Protein AF-A0A8H7KUT9-F1 (afdb_monomer_lite)

pLDDT: mean 73.86, std 21.87, range [35.47, 98.12]

Radius of gyration: 45.17 Å; chains: 1; bounding box: 79×44×131 Å

Secondary structure (DSSP, 8-state):
----------------------------------SS-TT---TTS-TTPPPP-SHHHHHHHHHHHHHHHHHHHHHHHHHHHHHHHHHHHHHHHHHHHHHHHHHHHHHHHHHHHHHHHHHHTTTT----HHHHHHHHHHT-------S---

Sequence (150 aa):
MASLFPAEWTATNDSNIVNTTSSAEGHRNLASVPKEWPGGRPRFLPSDIPAPRTIEEATCLLNLAQTSRSIKETQKKLARQRAKECKYLAQLYELQAGNADVWISQADLDIGRVTSAVRRGGVFALPSTAMALRRHRSHGTHILLPSKYR

Structure (mmCIF, N/CA/C/O backbone):
data_AF-A0A8H7KUT9-F1
#
_entry.id   AF-A0A8H7KUT9-F1
#
loop_
_atom_site.group_PDB
_atom_site.id
_atom_site.type_symbol
_atom_site.label_atom_id
_atom_site.label_alt_id
_atom_site.label_comp_id
_atom_site.label_asym_id
_atom_site.label_entity_id
_atom_site.label_seq_id
_atom_site.pdbx_PDB_ins_code
_atom_site.Cartn_x
_atom_site.Cartn_y
_atom_site.Cartn_z
_atom_site.occupancy
_atom_site.B_iso_or_equiv
_atom_site.auth_seq_id
_atom_site.auth_comp_id
_atom_site.auth_asym_id
_atom_site.auth_atom_id
_atom_site.pdbx_PDB_model_num
ATOM 1 N N . MET A 1 1 ? 14.454 -11.812 -3.791 1.00 40.00 1 MET A N 1
ATOM 2 C CA . MET A 1 1 ? 13.123 -11.327 -3.365 1.00 40.00 1 MET A CA 1
ATOM 3 C C . MET A 1 1 ? 12.687 -12.165 -2.174 1.00 40.00 1 MET A C 1
ATOM 5 O O . MET A 1 1 ? 12.231 -13.280 -2.372 1.00 40.00 1 MET A O 1
ATOM 9 N N . ALA A 1 2 ? 12.948 -11.695 -0.954 1.00 39.09 2 ALA A N 1
ATOM 10 C CA . ALA A 1 2 ? 12.613 -12.421 0.270 1.00 39.09 2 ALA A CA 1
ATOM 11 C C . ALA A 1 2 ? 11.276 -11.903 0.816 1.00 39.09 2 ALA A C 1
ATOM 13 O O . ALA A 1 2 ? 11.123 -10.700 1.027 1.00 39.09 2 ALA A O 1
ATOM 14 N N . SER A 1 3 ? 10.306 -12.800 0.998 1.00 41.59 3 SER A N 1
ATOM 15 C CA . SER A 1 3 ? 9.019 -12.501 1.622 1.00 41.59 3 SER A CA 1
ATOM 16 C C . SER A 1 3 ? 9.211 -12.266 3.121 1.00 41.59 3 SER A C 1
ATOM 18 O O . SER A 1 3 ? 9.591 -13.178 3.850 1.00 41.59 3 SER A O 1
ATOM 20 N N . LEU A 1 4 ? 8.921 -11.053 3.582 1.00 45.75 4 LEU A N 1
ATOM 21 C CA . LEU A 1 4 ? 8.839 -10.699 4.998 1.00 45.75 4 LEU A CA 1
ATOM 22 C C . LEU A 1 4 ? 7.361 -10.586 5.388 1.00 45.75 4 LEU A C 1
ATOM 24 O O . LEU A 1 4 ? 6.799 -9.499 5.456 1.00 45.75 4 LEU A O 1
ATOM 28 N N . PHE A 1 5 ? 6.732 -11.732 5.631 1.00 50.06 5 PHE A N 1
ATOM 29 C CA . PHE A 1 5 ? 5.514 -11.823 6.431 1.00 50.06 5 PHE A CA 1
ATOM 30 C C . PHE A 1 5 ? 5.773 -12.851 7.533 1.00 50.06 5 PHE A C 1
ATOM 32 O O . PHE A 1 5 ? 6.100 -13.989 7.202 1.00 50.06 5 PHE A O 1
ATOM 39 N N . PRO A 1 6 ? 5.622 -12.510 8.821 1.00 49.00 6 PRO A N 1
ATOM 40 C CA . PRO A 1 6 ? 5.469 -13.527 9.840 1.00 49.00 6 PRO A CA 1
ATOM 41 C C . PRO A 1 6 ? 4.019 -14.015 9.817 1.00 49.00 6 PRO A C 1
ATOM 43 O O . PRO A 1 6 ? 3.083 -13.265 10.110 1.00 49.00 6 PRO A O 1
ATOM 46 N N . ALA A 1 7 ? 3.859 -15.272 9.415 1.00 49.53 7 ALA A N 1
ATOM 47 C CA . ALA A 1 7 ? 2.689 -16.074 9.715 1.00 49.53 7 ALA A CA 1
ATOM 48 C C . ALA A 1 7 ? 2.710 -16.490 11.199 1.00 49.53 7 ALA A C 1
ATOM 50 O O . ALA A 1 7 ? 3.758 -16.476 11.839 1.00 49.53 7 ALA A O 1
ATOM 51 N N . GLU A 1 8 ? 1.536 -16.904 11.676 1.00 42.88 8 GLU A N 1
ATOM 52 C CA . GLU A 1 8 ? 1.308 -17.693 12.895 1.00 42.88 8 GLU A CA 1
ATOM 53 C C . GLU A 1 8 ? 1.183 -16.916 14.214 1.00 42.88 8 GLU A C 1
ATOM 55 O O . GLU A 1 8 ? 2.123 -16.700 14.969 1.00 42.88 8 GLU A O 1
ATOM 60 N N . TRP A 1 9 ? -0.069 -16.581 14.535 1.00 41.44 9 TRP A N 1
ATOM 61 C CA . TRP A 1 9 ? -0.558 -16.611 15.911 1.00 41.44 9 TRP A CA 1
ATOM 62 C C . TRP A 1 9 ? -1.628 -17.700 15.989 1.00 41.44 9 TRP A C 1
ATOM 64 O O . TRP A 1 9 ? -2.811 -17.454 15.758 1.00 41.44 9 TRP A O 1
ATOM 74 N N . THR A 1 10 ? -1.206 -18.931 16.265 1.00 40.09 10 THR A N 1
ATOM 75 C CA . THR A 1 10 ? -2.095 -19.984 16.758 1.00 40.09 10 THR A CA 1
ATOM 76 C C . THR A 1 10 ? -2.406 -19.683 18.219 1.00 40.09 10 THR A C 1
ATOM 78 O O . THR A 1 10 ? -1.546 -19.831 19.084 1.00 40.09 10 THR A O 1
ATOM 81 N N . ALA A 1 11 ? -3.627 -19.231 18.499 1.00 41.41 11 ALA A N 1
ATOM 82 C CA . ALA A 1 11 ? -4.139 -19.167 19.861 1.00 41.41 11 ALA A CA 1
ATOM 83 C C . ALA A 1 11 ? -4.387 -20.602 20.351 1.00 41.41 11 ALA A C 1
ATOM 85 O O . ALA A 1 11 ? -5.381 -21.228 19.981 1.00 41.41 11 ALA A O 1
ATOM 86 N N . THR A 1 12 ? -3.463 -21.144 21.143 1.00 40.25 12 THR A N 1
ATOM 87 C CA . THR A 1 12 ? -3.685 -22.366 2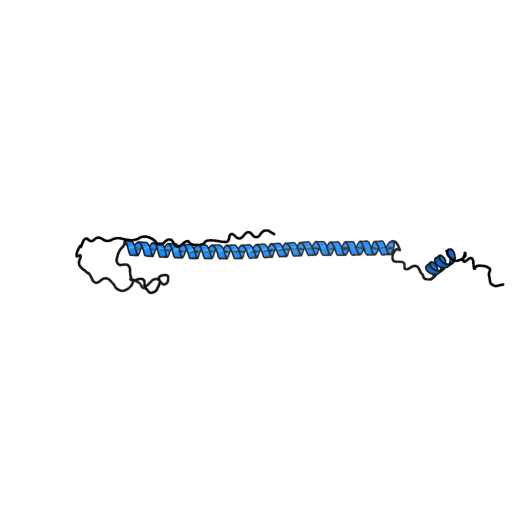1.915 1.00 40.25 12 THR A CA 1
ATOM 88 C C . THR A 1 12 ? -4.706 -22.071 23.008 1.00 40.25 12 THR A C 1
ATOM 90 O O . THR A 1 12 ? -4.522 -21.218 23.875 1.00 40.25 12 THR A O 1
ATOM 93 N N . ASN A 1 13 ? -5.842 -22.746 22.886 1.00 46.19 13 ASN A N 1
ATOM 94 C CA . ASN A 1 13 ? -6.981 -22.675 23.779 1.00 46.19 13 ASN A CA 1
ATOM 95 C C . ASN A 1 13 ? -6.765 -23.665 24.932 1.00 46.19 13 ASN A C 1
ATOM 97 O O . ASN A 1 13 ? -7.228 -24.797 24.850 1.00 46.19 13 ASN A O 1
ATOM 101 N N . ASP A 1 14 ? -6.069 -23.245 25.989 1.00 35.47 14 ASP A N 1
ATOM 102 C CA . ASP A 1 14 ? -5.973 -24.016 27.233 1.00 35.47 14 ASP A CA 1
ATOM 103 C C . ASP A 1 14 ? -6.986 -23.477 28.247 1.00 35.47 14 ASP A C 1
ATOM 105 O O . ASP A 1 14 ? -6.708 -22.607 29.071 1.00 35.47 14 ASP A O 1
ATOM 109 N N . SER A 1 15 ? -8.209 -23.998 28.160 1.00 43.31 15 SER A N 1
ATOM 110 C CA . SER A 1 15 ? -9.243 -23.841 29.180 1.00 43.31 15 SER A CA 1
ATOM 111 C C . SER A 1 15 ? -9.293 -25.104 30.037 1.00 43.31 15 SER A C 1
ATOM 113 O O . SER A 1 15 ? -10.012 -26.049 29.738 1.00 43.31 15 SER A O 1
ATOM 115 N N . ASN A 1 16 ? -8.527 -25.111 31.128 1.00 47.78 16 ASN A N 1
ATOM 116 C CA . ASN A 1 16 ? -8.704 -26.057 32.228 1.00 47.78 16 ASN A CA 1
ATOM 117 C C . ASN A 1 16 ? -8.547 -25.315 33.559 1.00 47.78 16 ASN A C 1
ATOM 119 O O . ASN A 1 16 ? -7.471 -25.271 34.148 1.00 47.78 16 ASN A O 1
ATOM 123 N N . ILE A 1 17 ? -9.644 -24.725 34.038 1.00 43.44 17 ILE A N 1
ATOM 124 C CA . ILE A 1 17 ? -9.798 -24.371 35.451 1.00 43.44 17 ILE A CA 1
ATOM 125 C C . ILE A 1 17 ? -11.082 -25.041 35.932 1.00 43.44 17 ILE A C 1
ATOM 127 O O . ILE A 1 17 ? -12.194 -24.575 35.693 1.00 43.44 17 ILE A O 1
ATOM 131 N N . VAL A 1 18 ? -10.892 -26.195 36.568 1.00 43.22 18 VAL A N 1
ATOM 132 C CA . VAL A 1 18 ? -11.899 -26.909 37.350 1.00 43.22 18 VAL A CA 1
ATOM 133 C C . VAL A 1 18 ? -12.123 -26.112 38.634 1.00 43.22 18 VAL A C 1
ATOM 135 O O . VAL A 1 18 ? -11.214 -26.005 39.453 1.00 43.22 18 VAL A O 1
ATOM 138 N N . ASN A 1 19 ? -13.323 -25.562 38.821 1.00 36.31 19 ASN A N 1
ATOM 139 C CA . ASN A 1 19 ? -13.736 -24.982 40.097 1.00 36.31 19 ASN A CA 1
ATOM 140 C C . ASN A 1 19 ? -14.541 -26.015 40.889 1.00 36.31 19 ASN A C 1
ATOM 142 O O . ASN A 1 19 ? -15.668 -26.349 40.524 1.00 36.31 19 ASN A O 1
ATOM 146 N N . THR A 1 20 ? -13.960 -26.487 41.992 1.00 38.25 20 THR A N 1
ATOM 147 C CA . THR A 1 20 ? -14.650 -27.276 43.017 1.00 38.25 20 THR A CA 1
ATOM 148 C C . THR A 1 20 ? -15.204 -26.345 44.103 1.00 38.25 20 THR A C 1
ATOM 150 O O . THR A 1 20 ? -14.551 -25.410 44.556 1.00 38.25 20 THR A O 1
ATOM 153 N N . THR A 1 21 ? -16.444 -26.630 44.479 1.00 49.88 21 THR A N 1
ATOM 154 C CA . THR A 1 21 ? -17.378 -26.002 45.429 1.00 49.88 21 THR A CA 1
ATOM 155 C C . THR A 1 21 ? -16.883 -25.728 46.858 1.00 49.88 21 THR A C 1
ATOM 157 O O . THR A 1 21 ? -16.244 -26.586 47.458 1.00 49.88 21 THR A O 1
ATOM 160 N N . SER A 1 22 ? -17.357 -24.636 47.476 1.00 38.16 22 SER A N 1
ATOM 161 C CA . SER A 1 22 ? -18.186 -24.631 48.715 1.00 38.16 22 SER A CA 1
ATOM 162 C C . SER A 1 22 ? -18.537 -23.171 49.080 1.00 38.16 22 SER A C 1
ATOM 164 O O . SER A 1 22 ? -17.680 -22.300 49.070 1.00 38.16 22 SER A O 1
ATOM 166 N N . SER A 1 23 ? -19.815 -22.783 49.077 1.00 49.41 23 SER A N 1
ATOM 167 C CA . SER A 1 23 ? -20.780 -22.860 50.188 1.00 49.41 23 SER A CA 1
ATOM 168 C C . SER A 1 23 ? -20.454 -21.945 51.373 1.00 49.41 23 SER A C 1
ATOM 170 O O . SER A 1 23 ? -19.751 -22.346 52.294 1.00 49.41 23 SER A O 1
ATOM 172 N N . ALA A 1 24 ? -21.069 -20.760 51.386 1.00 37.62 24 ALA A N 1
ATOM 173 C CA . ALA A 1 24 ? -21.596 -20.148 52.604 1.00 37.62 24 ALA A CA 1
ATOM 174 C C . ALA A 1 24 ? -22.713 -19.164 52.228 1.00 37.62 24 ALA A C 1
ATOM 176 O O . ALA A 1 24 ? -22.512 -18.207 51.481 1.00 37.62 24 ALA A O 1
ATOM 177 N N . GLU A 1 25 ? -23.906 -19.466 52.726 1.00 46.12 25 GLU A N 1
ATOM 178 C CA . GLU A 1 25 ? -25.136 -18.703 52.583 1.00 46.12 25 GLU A CA 1
ATOM 179 C C . GLU A 1 25 ? -25.038 -17.337 53.273 1.00 46.12 25 GLU A C 1
ATOM 181 O O . GLU A 1 25 ? -24.478 -17.189 54.357 1.00 46.12 25 GLU A O 1
ATOM 186 N N . GLY A 1 26 ? -25.649 -16.333 52.650 1.00 36.19 26 GLY A N 1
ATOM 187 C CA . GLY A 1 26 ? -25.825 -15.004 53.216 1.00 36.19 26 GLY A CA 1
ATOM 188 C C . GLY A 1 26 ? -27.009 -14.326 52.547 1.00 36.19 26 GLY A C 1
ATOM 189 O O . GLY A 1 26 ? -26.840 -13.589 51.577 1.00 36.19 26 GLY A O 1
ATOM 190 N N . HIS A 1 27 ? -28.212 -14.602 53.053 1.00 41.22 27 HIS A N 1
ATOM 191 C CA . HIS A 1 27 ? -29.452 -13.934 52.663 1.00 41.22 27 HIS A CA 1
ATOM 192 C C . HIS A 1 27 ? -29.298 -12.409 52.776 1.00 41.22 27 HIS A C 1
ATOM 194 O O . HIS A 1 27 ? -29.263 -11.852 53.873 1.00 41.22 27 HIS A O 1
ATOM 200 N N . ARG A 1 28 ? -29.226 -11.720 51.633 1.00 43.25 28 ARG A N 1
ATOM 201 C CA . ARG A 1 28 ? -29.389 -10.266 51.544 1.00 43.25 28 ARG A CA 1
ATOM 202 C C . ARG A 1 28 ? -30.554 -9.959 50.612 1.00 43.25 28 ARG A C 1
ATOM 204 O O . ARG A 1 28 ? -30.639 -10.494 49.513 1.00 43.25 28 ARG A O 1
ATOM 211 N N . ASN A 1 29 ? -31.454 -9.123 51.121 1.00 40.53 29 ASN A N 1
ATOM 212 C CA . ASN A 1 29 ? -32.681 -8.629 50.503 1.00 40.53 29 ASN A CA 1
ATOM 213 C C . ASN A 1 29 ? -32.575 -8.444 48.979 1.00 40.53 29 ASN A C 1
ATOM 215 O O . ASN A 1 29 ? -31.818 -7.600 48.499 1.00 40.53 29 ASN A O 1
ATOM 219 N N . LEU A 1 30 ? -33.379 -9.206 48.231 1.00 40.69 30 LEU A N 1
ATOM 220 C CA . LEU A 1 30 ? -33.578 -9.047 46.790 1.00 40.69 30 LEU A CA 1
ATOM 221 C C . LEU A 1 30 ? -34.425 -7.792 46.537 1.00 40.69 30 LEU A C 1
ATOM 2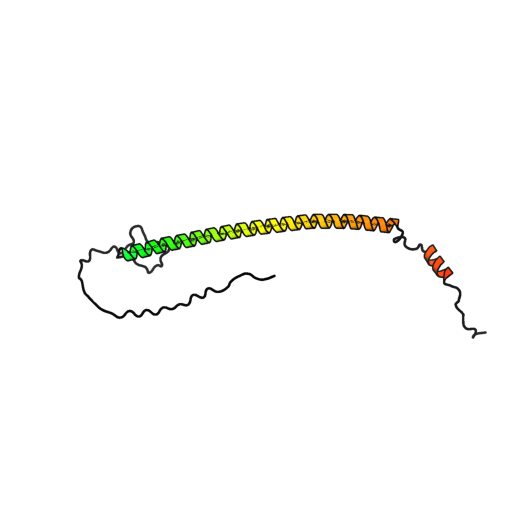23 O O . LEU A 1 30 ? -35.624 -7.868 46.280 1.00 40.69 30 LEU A O 1
ATOM 227 N N . ALA A 1 31 ? -33.794 -6.620 46.612 1.00 50.03 31 ALA A N 1
ATOM 228 C CA . ALA A 1 31 ? -34.279 -5.468 45.865 1.00 50.03 31 ALA A CA 1
ATOM 229 C C . ALA A 1 31 ? -34.366 -5.882 44.387 1.00 50.03 31 ALA A C 1
ATOM 231 O O . ALA A 1 31 ? -33.456 -6.542 43.880 1.00 50.03 31 ALA A O 1
ATOM 232 N N . SER A 1 32 ? -35.473 -5.554 43.719 1.00 50.78 32 SER A N 1
ATOM 233 C CA . SER A 1 32 ? -35.731 -5.918 42.324 1.00 50.78 32 SER A CA 1
ATOM 234 C C . SER A 1 32 ? -34.555 -5.499 41.437 1.00 50.78 32 SER A C 1
ATOM 236 O O . SER A 1 32 ? -34.392 -4.320 41.121 1.00 50.78 32 SER A O 1
ATOM 238 N N . VAL A 1 33 ? -33.715 -6.466 41.067 1.00 56.88 33 VAL A N 1
ATOM 239 C CA . VAL A 1 33 ? -32.563 -6.242 40.194 1.00 56.88 33 VAL A CA 1
ATOM 240 C C . VAL A 1 33 ? -33.101 -5.766 38.842 1.00 56.88 33 VAL A C 1
ATOM 242 O O . VAL A 1 33 ? -33.972 -6.443 38.284 1.00 56.88 33 VAL A O 1
ATOM 245 N N . PRO A 1 34 ? -32.626 -4.631 38.296 1.00 57.78 34 PRO A N 1
ATOM 246 C CA . PRO A 1 34 ? -33.020 -4.212 36.963 1.00 57.78 34 PRO A CA 1
ATOM 247 C C . PRO A 1 34 ? -32.653 -5.321 35.972 1.00 57.78 34 PRO A C 1
ATOM 249 O O . PRO A 1 34 ? -31.485 -5.660 35.797 1.00 57.78 34 PRO A O 1
ATOM 252 N N . LYS A 1 35 ? -33.666 -5.920 35.336 1.00 66.00 35 LYS A N 1
ATOM 253 C CA . LYS A 1 35 ? -33.474 -6.905 34.256 1.00 66.00 35 LYS A CA 1
ATOM 254 C C . LYS A 1 35 ? -32.912 -6.259 32.987 1.00 66.00 35 LYS A C 1
ATOM 256 O O . LYS A 1 35 ? -32.410 -6.956 32.110 1.00 66.00 35 LYS A O 1
ATOM 261 N N . GLU A 1 36 ? -33.013 -4.938 32.900 1.00 75.06 36 GLU A N 1
ATOM 262 C CA . GLU A 1 36 ? -32.691 -4.148 31.723 1.00 75.06 36 GLU A CA 1
ATOM 263 C C . GLU A 1 36 ? -31.435 -3.308 31.947 1.00 75.06 36 GLU A C 1
ATOM 265 O O . GLU A 1 36 ? -31.163 -2.824 33.046 1.00 75.06 36 GLU A O 1
ATOM 270 N N . TRP A 1 37 ? -30.657 -3.146 30.878 1.00 80.12 37 TRP A N 1
ATOM 271 C CA . TRP A 1 37 ? -29.436 -2.351 30.899 1.00 80.12 37 TRP A CA 1
ATOM 272 C C . TRP A 1 37 ? -29.772 -0.874 31.134 1.00 80.12 37 TRP A C 1
ATOM 274 O O . TRP A 1 37 ? -30.508 -0.295 30.326 1.00 80.12 37 TRP A O 1
ATOM 284 N N . PRO A 1 38 ? -29.213 -0.228 32.172 1.00 70.38 38 PRO A N 1
ATOM 285 C CA . PRO A 1 38 ? -29.408 1.201 32.364 1.00 70.38 38 PRO A CA 1
ATOM 286 C C . PRO A 1 38 ? -28.809 1.957 31.169 1.00 70.38 38 PRO A C 1
ATOM 288 O O . PRO A 1 38 ? -27.619 1.844 30.886 1.00 70.38 38 PRO A O 1
ATOM 291 N N . GLY A 1 39 ? -29.648 2.695 30.435 1.00 78.06 39 GLY A N 1
ATOM 292 C CA . GLY A 1 39 ? -29.233 3.437 29.234 1.00 78.06 39 GLY A CA 1
ATOM 293 C C . GLY A 1 39 ? -29.125 2.602 27.951 1.00 78.06 39 GLY A C 1
ATOM 294 O O . GLY A 1 39 ? -28.647 3.105 26.934 1.00 78.06 39 GLY A O 1
ATOM 295 N N . GLY A 1 40 ? -29.600 1.355 27.971 1.00 82.62 40 GLY A N 1
ATOM 296 C CA . GLY A 1 40 ? -29.604 0.473 26.811 1.00 82.62 40 GLY A CA 1
ATOM 297 C C . GLY A 1 40 ? -28.341 -0.372 26.688 1.00 82.62 40 GLY A C 1
ATOM 298 O O . GLY A 1 40 ? -27.272 -0.074 27.220 1.00 82.62 40 GLY A O 1
ATOM 299 N N . ARG A 1 41 ? -28.481 -1.495 25.987 1.00 82.25 41 ARG A N 1
ATOM 300 C CA . ARG A 1 41 ? -27.439 -2.510 25.944 1.00 82.25 41 ARG A CA 1
ATOM 301 C C . ARG A 1 41 ? -26.311 -2.155 24.962 1.00 82.25 41 ARG A C 1
ATOM 303 O O . ARG A 1 41 ? -26.593 -1.833 23.804 1.00 82.25 41 ARG A O 1
ATOM 310 N N . PRO A 1 42 ? -25.032 -2.300 25.355 1.00 83.06 42 PRO A N 1
ATOM 311 C CA . PRO A 1 42 ? -23.917 -2.084 24.445 1.00 83.06 42 PRO A CA 1
ATOM 312 C C . PRO A 1 42 ? -23.920 -3.063 23.261 1.00 83.06 42 PRO A C 1
ATOM 314 O O . PRO A 1 42 ? -23.970 -4.279 23.438 1.00 83.06 42 PRO A O 1
ATOM 317 N N . ARG A 1 43 ? -23.787 -2.531 22.038 1.00 85.56 43 ARG A N 1
ATOM 318 C CA . ARG A 1 43 ? -23.808 -3.318 20.786 1.00 85.56 43 ARG A CA 1
ATOM 319 C C . ARG A 1 43 ? -22.619 -4.264 20.608 1.00 85.56 43 ARG A C 1
ATOM 321 O O . ARG A 1 43 ? -22.676 -5.141 19.758 1.00 85.56 43 ARG A O 1
ATOM 328 N N . PHE A 1 44 ? -21.526 -4.050 21.340 1.00 82.06 44 PHE A N 1
ATOM 329 C CA . PHE A 1 44 ? -20.341 -4.907 21.251 1.00 82.06 44 PHE A CA 1
ATOM 330 C C . PHE A 1 44 ? -20.480 -6.202 22.065 1.00 82.06 44 PHE A C 1
ATOM 332 O O . PHE A 1 44 ? -19.654 -7.094 21.903 1.00 82.06 44 PHE A O 1
ATOM 339 N N . LEU A 1 45 ? -21.492 -6.306 22.934 1.00 84.50 45 LEU A N 1
ATOM 340 C CA . LEU A 1 45 ? -21.740 -7.495 23.746 1.00 84.50 45 LEU A CA 1
ATOM 341 C C . LEU A 1 45 ? -22.677 -8.468 23.012 1.00 84.50 45 LEU A C 1
ATOM 343 O O . LEU A 1 45 ? -23.690 -8.013 22.468 1.00 84.50 45 LEU A O 1
ATOM 347 N N . PRO A 1 46 ? -22.413 -9.786 23.039 1.00 83.88 46 PRO A N 1
ATOM 348 C CA . PRO A 1 46 ? -23.274 -10.812 22.441 1.00 83.88 46 PRO A CA 1
ATOM 349 C C . PRO A 1 46 ? -24.603 -10.997 23.195 1.00 83.88 46 PRO A C 1
ATOM 351 O O . PRO A 1 46 ? -24.705 -10.667 24.379 1.00 83.88 46 PRO A O 1
ATOM 354 N N . SER A 1 47 ? -25.682 -11.358 22.465 1.00 84.62 47 SER A N 1
ATOM 355 C CA . SER A 1 47 ? -27.130 -11.301 22.840 1.00 84.62 47 SER A CA 1
ATOM 356 C C . SER A 1 47 ? -27.501 -11.945 24.178 1.00 84.62 47 SER A C 1
ATOM 358 O O . SER A 1 47 ? -28.528 -11.605 24.755 1.00 84.62 47 SER A O 1
ATOM 360 N N . ASP A 1 48 ? -26.647 -12.809 24.672 1.00 85.31 48 ASP A N 1
ATOM 361 C CA . ASP A 1 48 ? -26.755 -13.655 25.846 1.00 85.31 48 ASP A CA 1
ATOM 362 C C . ASP A 1 48 ? -26.257 -13.005 27.148 1.00 85.31 48 ASP A C 1
ATOM 364 O O . ASP A 1 48 ? -26.618 -13.472 28.226 1.00 85.31 48 ASP A O 1
ATOM 368 N N . ILE A 1 49 ? -25.493 -11.905 27.089 1.00 83.00 49 ILE A N 1
ATOM 369 C CA . ILE A 1 49 ? -24.929 -11.288 28.302 1.00 83.00 49 ILE A CA 1
ATOM 370 C C . ILE A 1 49 ? -25.974 -10.408 29.023 1.00 83.00 49 ILE A C 1
ATOM 372 O O . ILE A 1 49 ? -26.465 -9.425 28.442 1.00 83.00 49 ILE A O 1
ATOM 376 N N . PRO A 1 50 ? -26.313 -10.720 30.292 1.00 84.62 50 PRO A N 1
ATOM 377 C CA . PRO A 1 50 ? -27.254 -9.935 31.086 1.00 84.62 50 PRO A CA 1
ATOM 378 C C . PRO A 1 50 ? -26.636 -8.617 31.580 1.00 84.62 50 PRO A C 1
ATOM 380 O O . PRO A 1 50 ? -25.425 -8.417 31.513 1.00 84.62 50 PRO A O 1
ATOM 383 N N . ALA A 1 51 ? -27.478 -7.713 32.092 1.00 85.38 51 ALA A N 1
ATOM 384 C CA . ALA A 1 51 ? -27.009 -6.491 32.746 1.00 85.38 51 ALA A CA 1
ATOM 385 C C . ALA A 1 51 ? -26.162 -6.824 33.996 1.00 85.38 51 ALA A C 1
ATOM 387 O O . ALA A 1 51 ? -26.503 -7.778 34.708 1.00 85.38 51 ALA A O 1
ATOM 388 N N . PRO A 1 52 ? -25.083 -6.061 34.267 1.00 86.06 52 PRO A N 1
ATOM 389 C CA . PRO A 1 52 ? -24.208 -6.316 35.405 1.00 86.06 52 PRO A CA 1
ATOM 390 C C . PRO A 1 52 ? -24.977 -6.184 36.717 1.00 86.06 52 PRO A C 1
ATOM 392 O O . PRO A 1 52 ? -25.718 -5.221 36.926 1.00 86.06 52 PRO A O 1
ATOM 395 N N . ARG A 1 53 ? -24.787 -7.155 37.608 1.00 85.94 53 ARG A N 1
ATOM 396 C CA . ARG A 1 53 ? -25.423 -7.215 38.931 1.00 85.94 53 ARG A CA 1
ATOM 397 C C . ARG A 1 53 ? -24.509 -6.683 40.027 1.00 85.94 53 ARG A C 1
ATOM 399 O O . ARG A 1 53 ? -24.993 -6.308 41.091 1.00 85.94 53 ARG A O 1
ATOM 406 N N . THR A 1 54 ? -23.202 -6.644 39.768 1.00 88.56 54 THR A N 1
ATOM 407 C CA . THR A 1 54 ? -22.176 -6.181 40.708 1.00 88.56 54 THR A CA 1
ATOM 408 C C . THR A 1 54 ? -21.318 -5.064 40.109 1.00 88.56 54 THR A C 1
ATOM 410 O O . THR A 1 54 ? -21.234 -4.885 38.891 1.00 88.56 54 THR A O 1
ATOM 413 N N . ILE A 1 55 ? -20.656 -4.298 40.982 1.00 87.81 55 ILE A N 1
ATOM 414 C CA . ILE A 1 55 ? -19.718 -3.234 40.583 1.00 87.81 55 ILE A CA 1
ATOM 415 C C . ILE A 1 55 ? -18.510 -3.828 39.843 1.00 87.81 55 ILE A C 1
ATOM 417 O O . ILE A 1 55 ? -17.998 -3.225 38.900 1.00 87.81 55 ILE A O 1
ATOM 421 N N . GLU A 1 56 ? -18.075 -5.025 40.231 1.00 91.00 56 GLU A N 1
ATOM 422 C CA . GLU A 1 56 ? -16.958 -5.729 39.598 1.00 91.00 56 GLU A CA 1
ATOM 423 C C . GLU A 1 56 ? -17.289 -6.129 38.156 1.00 91.00 56 GLU A C 1
ATOM 425 O O . GLU A 1 56 ? -16.505 -5.849 37.248 1.00 91.00 56 GLU A O 1
ATOM 430 N N . GLU A 1 57 ? -18.483 -6.683 37.916 1.00 88.62 57 GLU A N 1
ATOM 431 C CA . GLU A 1 57 ? -18.972 -6.995 36.567 1.00 88.62 57 GLU A CA 1
ATOM 432 C C . GLU A 1 57 ? -19.071 -5.731 35.706 1.00 88.62 57 GLU A C 1
ATOM 434 O O . GLU A 1 57 ? -18.617 -5.716 34.560 1.00 88.62 57 GLU A O 1
ATOM 439 N N . ALA A 1 58 ? -19.606 -4.641 36.264 1.00 87.25 58 ALA A N 1
ATOM 440 C CA . ALA A 1 58 ? -19.689 -3.362 35.564 1.00 87.25 58 ALA A CA 1
ATOM 441 C C . ALA A 1 58 ? -18.297 -2.813 35.200 1.00 87.25 58 ALA A C 1
ATOM 443 O O . ALA A 1 58 ? -18.091 -2.332 34.084 1.00 87.25 58 ALA A O 1
ATOM 444 N N . THR A 1 59 ? -17.324 -2.933 36.107 1.00 91.19 59 THR A N 1
ATOM 445 C CA . THR A 1 59 ? -15.934 -2.504 35.885 1.00 91.19 59 THR A CA 1
ATOM 446 C C . THR A 1 59 ? -15.253 -3.364 34.821 1.00 91.19 59 THR A C 1
ATOM 448 O O . THR A 1 59 ? -14.585 -2.839 33.929 1.00 91.19 59 THR A O 1
ATOM 451 N N . CYS A 1 60 ? -15.469 -4.681 34.854 1.00 90.38 60 CYS A N 1
ATOM 452 C CA . CYS A 1 60 ? -14.978 -5.610 33.840 1.00 90.38 60 CYS A CA 1
ATOM 453 C C . CYS A 1 60 ? -15.509 -5.246 32.444 1.00 90.38 60 CYS A C 1
ATOM 455 O O . CYS A 1 60 ? -14.732 -5.098 31.499 1.00 90.38 60 CYS A O 1
ATOM 457 N N . LEU A 1 61 ? -16.819 -5.014 32.320 1.00 90.06 61 LEU A N 1
ATOM 458 C CA . LEU A 1 61 ? -17.459 -4.632 31.058 1.00 9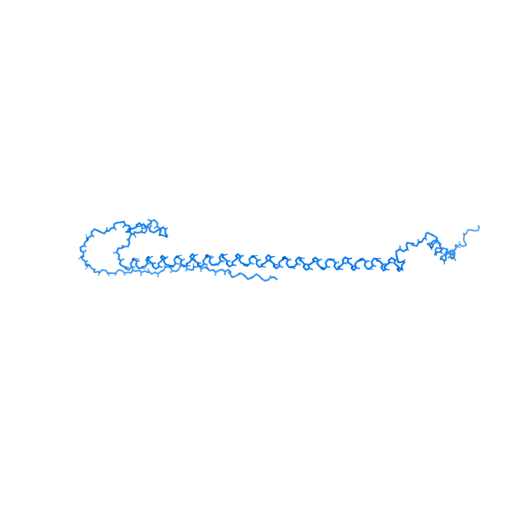0.06 61 LEU A CA 1
ATOM 459 C C . LEU A 1 61 ? -16.991 -3.264 30.552 1.00 90.06 61 LEU A C 1
ATOM 461 O O . LEU A 1 61 ? -16.827 -3.082 29.344 1.00 90.06 61 LEU A O 1
ATOM 465 N N . LEU A 1 62 ? -16.740 -2.310 31.452 1.00 90.88 62 LEU A N 1
ATOM 466 C CA . LEU A 1 62 ? -16.176 -1.010 31.098 1.00 90.88 62 LEU A CA 1
ATOM 467 C C . LEU A 1 62 ? -14.758 -1.152 30.536 1.00 90.88 62 LEU A C 1
ATOM 469 O O . LEU A 1 62 ? -14.462 -0.599 29.476 1.00 90.88 62 LEU A O 1
ATOM 473 N N . ASN A 1 63 ? -13.901 -1.924 31.204 1.00 93.88 63 ASN A N 1
ATOM 474 C CA . ASN A 1 63 ? -12.545 -2.199 30.731 1.00 93.88 63 ASN A CA 1
ATOM 475 C C . ASN A 1 63 ? -12.576 -2.901 29.370 1.00 93.88 63 ASN A C 1
ATOM 477 O O . ASN A 1 63 ? -11.833 -2.525 28.465 1.00 93.88 63 ASN A O 1
ATOM 481 N N . LEU A 1 64 ? -13.491 -3.853 29.177 1.00 91.50 64 LEU A N 1
ATOM 482 C CA . LEU A 1 64 ? -13.693 -4.522 27.892 1.00 91.50 64 LEU A CA 1
ATOM 483 C C . LEU A 1 64 ? -14.154 -3.548 26.795 1.00 91.50 64 LEU A C 1
ATOM 485 O O . LEU A 1 64 ? -13.678 -3.600 25.659 1.00 91.50 64 LEU A O 1
ATOM 489 N N . ALA A 1 65 ? -15.040 -2.604 27.116 1.00 90.50 65 ALA A N 1
ATOM 490 C CA . ALA A 1 65 ? -15.440 -1.559 26.178 1.00 90.50 65 ALA A CA 1
ATOM 491 C C . ALA A 1 65 ? -14.241 -0.682 25.774 1.00 90.50 65 ALA A C 1
ATOM 493 O O . ALA A 1 65 ? -14.041 -0.407 24.587 1.00 90.50 65 ALA A O 1
ATOM 494 N N . GLN A 1 66 ? -13.417 -0.278 26.743 1.00 94.31 66 GLN A N 1
ATOM 495 C CA . GLN A 1 66 ? -12.225 0.539 26.513 1.00 94.31 66 GLN A CA 1
ATOM 496 C C . GLN A 1 66 ? -11.181 -0.187 25.659 1.00 94.31 66 GLN A C 1
ATOM 498 O O . GLN A 1 66 ? -10.661 0.395 24.702 1.00 94.31 66 GLN A O 1
ATOM 503 N N . THR A 1 67 ? -10.911 -1.465 25.933 1.00 94.38 67 THR A N 1
ATOM 504 C CA . THR A 1 67 ? -9.985 -2.266 25.121 1.00 94.38 67 THR A CA 1
ATOM 505 C C . THR A 1 67 ? -10.518 -2.452 23.706 1.00 94.38 67 THR A C 1
ATOM 507 O O . THR A 1 67 ? -9.774 -2.244 22.748 1.00 94.38 67 THR A O 1
ATOM 510 N N . SER A 1 68 ? -11.818 -2.719 23.538 1.00 92.25 68 SER A N 1
ATOM 511 C CA . SER A 1 68 ? -12.439 -2.832 22.212 1.00 92.25 68 SER A CA 1
ATOM 512 C C . SER A 1 68 ? -12.294 -1.545 21.390 1.00 92.25 68 SER A C 1
ATOM 514 O O . SER A 1 68 ? -12.008 -1.589 20.190 1.00 92.25 68 SER A O 1
ATOM 516 N N . ARG A 1 69 ? -12.428 -0.380 22.035 1.00 94.06 69 ARG A N 1
ATOM 517 C CA . ARG A 1 69 ? -12.206 0.923 21.406 1.00 94.06 69 ARG A CA 1
ATOM 518 C C . ARG A 1 69 ? -10.747 1.087 20.995 1.00 94.06 69 ARG A C 1
ATOM 520 O O . ARG A 1 69 ? -10.491 1.474 19.856 1.00 94.06 69 ARG A O 1
ATOM 527 N N . SER A 1 70 ? -9.815 0.765 21.888 1.00 96.50 70 SER A N 1
ATOM 528 C CA . SER A 1 70 ? -8.378 0.834 21.611 1.00 96.50 70 SER A CA 1
ATOM 529 C C . SER A 1 70 ? -7.997 -0.027 20.400 1.00 96.50 70 SER A C 1
ATOM 531 O O . SER A 1 70 ? -7.336 0.461 19.485 1.00 96.50 70 SER A O 1
ATOM 533 N N . ILE A 1 71 ? -8.516 -1.257 20.311 1.00 96.00 71 ILE A N 1
ATOM 534 C CA . ILE A 1 71 ? -8.307 -2.155 19.161 1.00 96.00 71 ILE A CA 1
ATOM 535 C C . ILE A 1 71 ? -8.818 -1.524 17.858 1.00 96.00 71 ILE A C 1
ATOM 537 O O . ILE A 1 71 ? -8.134 -1.546 16.836 1.00 96.00 71 ILE A O 1
ATOM 541 N N . LYS A 1 72 ? -10.006 -0.913 17.863 1.00 95.81 72 LYS A N 1
ATOM 542 C CA . LYS A 1 72 ? -10.526 -0.240 16.660 1.00 95.81 72 LYS A CA 1
ATOM 543 C C . LYS A 1 72 ? -9.688 0.979 16.272 1.00 95.81 72 LYS A C 1
ATOM 545 O O . LYS A 1 72 ? -9.482 1.244 15.085 1.00 95.81 72 LYS A O 1
ATOM 550 N N . GLU A 1 73 ? -9.182 1.728 17.247 1.00 97.44 73 GLU A N 1
ATOM 551 C CA . GLU A 1 73 ? -8.298 2.867 16.995 1.00 97.44 73 GLU A CA 1
ATOM 552 C C . GLU A 1 73 ? -6.948 2.430 16.411 1.00 97.44 73 GLU A C 1
ATOM 554 O O . GLU A 1 73 ? -6.456 3.072 15.476 1.00 97.44 73 GLU A O 1
ATOM 559 N N . THR A 1 74 ? -6.362 1.330 16.891 1.00 97.62 74 THR A N 1
ATOM 560 C CA . THR A 1 74 ? -5.118 0.780 16.329 1.00 97.62 74 THR A CA 1
ATOM 561 C C . THR A 1 74 ? -5.334 0.228 14.924 1.00 97.62 74 THR A C 1
ATOM 563 O O . THR A 1 74 ? -4.550 0.550 14.033 1.00 97.62 74 THR A O 1
ATOM 566 N N . GLN A 1 75 ? -6.437 -0.480 14.665 1.00 97.81 75 GLN A N 1
ATOM 567 C CA . GLN A 1 75 ? -6.814 -0.922 13.315 1.00 97.81 75 GLN A CA 1
ATOM 568 C C . GLN A 1 75 ? -6.954 0.258 12.344 1.00 97.81 75 GLN A C 1
ATOM 570 O O . GLN A 1 75 ? -6.435 0.223 11.227 1.00 97.81 75 GLN A O 1
ATOM 575 N N . LYS A 1 76 ? -7.586 1.354 12.779 1.00 97.94 76 LYS A N 1
ATOM 576 C CA . LYS A 1 76 ? -7.688 2.588 11.987 1.00 97.94 76 LYS A CA 1
ATOM 577 C C . LYS A 1 76 ? -6.317 3.208 11.703 1.00 97.94 76 LYS A C 1
ATOM 579 O O . LYS A 1 76 ? -6.088 3.698 10.596 1.00 97.94 76 LYS A O 1
ATOM 584 N N . LYS A 1 77 ? -5.405 3.220 12.681 1.00 98.00 77 LYS A N 1
ATOM 585 C CA . LYS A 1 77 ? -4.028 3.715 12.497 1.00 98.00 77 LYS A CA 1
ATOM 586 C C . LYS A 1 77 ? -3.255 2.848 11.499 1.00 98.00 77 LYS A C 1
ATOM 588 O O . LYS A 1 77 ? -2.654 3.407 10.585 1.00 98.00 77 LYS A O 1
ATOM 593 N N . LEU A 1 78 ? -3.356 1.524 11.614 1.00 98.12 78 LEU A N 1
ATOM 594 C CA . LEU A 1 78 ? -2.749 0.567 10.686 1.00 98.12 78 LEU A CA 1
ATOM 595 C C . LEU A 1 78 ? -3.242 0.793 9.250 1.00 98.12 78 LEU A C 1
ATOM 597 O O . LEU A 1 78 ? -2.439 0.915 8.329 1.00 98.12 78 LEU A O 1
ATOM 601 N N . ALA A 1 79 ? -4.557 0.918 9.052 1.00 97.38 79 ALA A N 1
ATOM 602 C CA . ALA A 1 79 ? -5.133 1.171 7.731 1.00 97.38 79 ALA A CA 1
ATOM 603 C C . ALA A 1 79 ? -4.607 2.477 7.108 1.00 97.38 79 ALA A C 1
ATOM 605 O O . ALA A 1 79 ? -4.275 2.521 5.925 1.00 97.38 79 ALA A O 1
ATOM 606 N N . ARG A 1 80 ? -4.462 3.539 7.915 1.00 97.81 80 ARG A N 1
ATOM 607 C CA . ARG A 1 80 ? -3.869 4.810 7.468 1.00 97.81 80 ARG A CA 1
ATOM 608 C C . ARG A 1 80 ? -2.393 4.678 7.099 1.00 97.81 80 ARG A C 1
ATOM 610 O O . ARG A 1 80 ? -1.960 5.341 6.163 1.00 97.81 80 ARG A O 1
ATOM 617 N N . GLN A 1 81 ? -1.623 3.875 7.830 1.00 97.69 81 GLN A N 1
ATOM 618 C CA . GLN A 1 81 ? -0.213 3.626 7.513 1.00 97.69 81 GLN A CA 1
ATOM 619 C C . GLN A 1 81 ? -0.072 2.877 6.190 1.00 97.69 81 GLN A C 1
ATOM 621 O O . GLN A 1 81 ? 0.634 3.360 5.311 1.00 97.69 81 GLN A O 1
ATOM 626 N N . ARG A 1 82 ? -0.848 1.807 5.987 1.00 97.44 82 ARG A N 1
ATOM 627 C CA . ARG A 1 82 ? -0.878 1.073 4.711 1.00 97.44 82 ARG A CA 1
ATOM 628 C C . ARG A 1 82 ? -1.233 1.975 3.529 1.00 97.44 82 ARG A C 1
ATOM 630 O O . ARG A 1 82 ? -0.579 1.929 2.496 1.00 97.44 82 ARG A O 1
ATOM 637 N N . ALA A 1 83 ? -2.214 2.863 3.693 1.00 97.19 83 ALA A N 1
ATOM 638 C CA . ALA A 1 83 ? -2.560 3.829 2.649 1.00 97.19 83 ALA A CA 1
ATOM 639 C C . ALA A 1 83 ? -1.396 4.783 2.308 1.00 97.19 83 ALA A C 1
ATOM 641 O O . ALA A 1 83 ? -1.195 5.124 1.142 1.00 97.19 83 ALA A O 1
ATOM 642 N N . LYS A 1 84 ? -0.608 5.207 3.308 1.00 98.06 84 LYS A N 1
ATOM 643 C CA . LYS A 1 84 ? 0.596 6.023 3.082 1.00 98.06 84 LYS A CA 1
ATOM 644 C C . LYS A 1 84 ? 1.686 5.238 2.354 1.00 98.06 84 LYS A C 1
ATOM 646 O O . LYS A 1 84 ? 2.274 5.775 1.425 1.00 98.06 84 LYS A O 1
ATOM 651 N N . GLU A 1 85 ? 1.926 3.989 2.739 1.00 97.31 85 GLU A N 1
ATOM 652 C CA . GLU A 1 85 ? 2.894 3.106 2.073 1.00 97.31 85 GLU A CA 1
ATOM 653 C C . GLU A 1 85 ? 2.555 2.923 0.591 1.00 97.31 85 GLU A C 1
ATOM 655 O O . GLU A 1 85 ? 3.417 3.135 -0.259 1.00 97.31 85 GLU A O 1
ATOM 660 N N . CYS A 1 86 ? 1.289 2.640 0.263 1.00 96.81 86 CYS A N 1
ATOM 661 C CA . CYS A 1 86 ? 0.843 2.542 -1.129 1.00 96.81 86 CYS A CA 1
ATOM 662 C C . CYS A 1 86 ? 1.094 3.839 -1.911 1.00 96.81 86 CYS A C 1
ATOM 664 O O . CYS A 1 86 ? 1.529 3.787 -3.059 1.00 96.81 86 CYS A O 1
ATOM 666 N N . LYS A 1 87 ? 0.867 5.004 -1.290 1.00 97.81 87 LYS A N 1
ATOM 667 C CA . LYS A 1 87 ? 1.150 6.300 -1.917 1.00 97.81 87 LYS A CA 1
ATOM 668 C C . LYS A 1 87 ? 2.642 6.479 -2.208 1.00 97.81 87 LYS A C 1
ATOM 670 O O . LYS A 1 87 ? 2.991 6.918 -3.298 1.00 97.81 87 LYS A O 1
ATOM 675 N N . TYR A 1 88 ? 3.514 6.144 -1.259 1.00 97.62 88 TYR A N 1
ATOM 676 C CA . TYR A 1 88 ? 4.960 6.254 -1.462 1.00 97.62 88 TYR A CA 1
ATOM 677 C C . TYR A 1 88 ? 5.474 5.281 -2.524 1.00 97.62 88 TYR A C 1
ATOM 679 O O . TYR A 1 88 ? 6.316 5.660 -3.332 1.00 97.62 88 TYR A O 1
ATOM 687 N N . LEU A 1 89 ? 4.941 4.057 -2.570 1.00 97.75 89 LEU A N 1
ATOM 688 C CA . LEU A 1 89 ? 5.277 3.098 -3.623 1.00 97.75 89 LEU A CA 1
ATOM 689 C C . LEU A 1 89 ? 4.871 3.608 -5.007 1.00 97.75 89 LEU A C 1
ATOM 691 O O . LEU A 1 89 ? 5.668 3.519 -5.935 1.00 97.75 89 LEU A O 1
ATOM 695 N N . ALA A 1 90 ? 3.677 4.191 -5.142 1.00 97.62 90 ALA A N 1
ATOM 696 C CA . ALA A 1 90 ? 3.248 4.797 -6.401 1.00 97.62 90 ALA A CA 1
ATOM 697 C C . ALA A 1 90 ? 4.210 5.909 -6.855 1.00 97.62 90 ALA A C 1
ATOM 699 O O . ALA A 1 90 ? 4.683 5.883 -7.986 1.00 97.62 90 ALA A O 1
ATOM 700 N N . GLN A 1 91 ? 4.583 6.818 -5.947 1.00 97.81 91 GLN A N 1
ATOM 701 C CA . GLN A 1 91 ? 5.545 7.892 -6.237 1.00 97.81 91 GLN A CA 1
ATOM 702 C C . GLN A 1 91 ? 6.925 7.360 -6.646 1.00 97.81 91 GLN A C 1
ATOM 704 O O . GLN A 1 91 ? 7.582 7.925 -7.518 1.00 97.81 91 GLN A O 1
ATOM 709 N N . LEU A 1 92 ? 7.378 6.268 -6.027 1.00 98.00 92 LEU A N 1
ATOM 710 C CA . LEU A 1 92 ? 8.642 5.631 -6.383 1.00 98.00 92 LEU A CA 1
ATOM 711 C C . LEU A 1 92 ? 8.598 5.047 -7.801 1.00 98.00 92 LEU A C 1
ATOM 713 O O . LEU A 1 92 ? 9.552 5.227 -8.555 1.00 98.00 92 LEU A O 1
ATOM 717 N N . TYR A 1 93 ? 7.499 4.394 -8.181 1.00 97.56 93 TYR A N 1
ATOM 718 C CA . TYR A 1 93 ? 7.331 3.876 -9.539 1.00 97.56 93 TYR A CA 1
ATOM 719 C C . TYR A 1 93 ? 7.227 4.985 -10.586 1.00 97.56 93 TYR A C 1
ATOM 721 O O . TYR A 1 93 ? 7.823 4.855 -11.651 1.00 97.56 93 TYR A O 1
ATOM 729 N N . GLU A 1 94 ? 6.548 6.091 -10.282 1.00 97.50 94 GLU A N 1
ATOM 730 C CA . GLU A 1 94 ? 6.521 7.270 -11.159 1.00 97.50 94 GLU A CA 1
ATOM 731 C C . GLU A 1 94 ? 7.932 7.820 -11.402 1.00 97.50 94 GLU A C 1
ATOM 733 O O . GLU A 1 94 ? 8.308 8.098 -12.539 1.00 97.50 94 GLU A O 1
ATOM 738 N N . LEU A 1 95 ? 8.753 7.915 -10.352 1.00 97.62 95 LEU A N 1
ATOM 739 C CA . LEU A 1 95 ? 10.135 8.379 -10.472 1.00 97.62 95 LEU A CA 1
ATOM 740 C C . LEU A 1 95 ? 11.005 7.402 -11.278 1.00 97.62 95 LEU A C 1
ATOM 742 O O . LEU A 1 95 ? 11.840 7.826 -12.076 1.00 97.62 95 LEU A O 1
ATOM 746 N N . GLN A 1 96 ? 10.804 6.095 -11.102 1.00 97.06 96 GLN A N 1
ATOM 747 C CA . GLN A 1 96 ? 11.486 5.077 -11.904 1.00 97.06 96 GLN A CA 1
ATOM 748 C C . GLN A 1 96 ? 11.095 5.149 -13.381 1.00 97.06 96 GLN A C 1
ATOM 750 O O . GLN A 1 96 ? 11.977 5.056 -14.232 1.00 97.06 96 GLN A O 1
ATOM 755 N N . ALA A 1 97 ? 9.811 5.352 -13.683 1.00 96.56 97 ALA A N 1
ATOM 756 C CA . ALA A 1 97 ? 9.337 5.549 -15.049 1.00 96.56 97 ALA A CA 1
ATOM 757 C C . ALA A 1 97 ? 9.968 6.802 -15.673 1.00 96.56 97 ALA A C 1
ATOM 759 O O . ALA A 1 97 ? 10.555 6.713 -16.746 1.00 96.56 97 ALA A O 1
ATOM 760 N N . GLY A 1 98 ? 9.978 7.926 -14.949 1.00 96.38 98 GLY A N 1
ATOM 761 C CA . GLY A 1 98 ? 10.628 9.152 -15.417 1.00 96.38 98 GLY A CA 1
ATOM 762 C C . GLY A 1 98 ? 12.129 8.979 -15.685 1.00 96.38 98 GLY A C 1
ATOM 763 O O . GLY A 1 98 ? 12.644 9.474 -16.684 1.00 96.38 98 GLY A O 1
ATOM 764 N N . ASN A 1 99 ? 12.843 8.226 -14.843 1.00 97.12 99 ASN A N 1
ATOM 765 C CA . ASN A 1 99 ? 14.251 7.903 -15.094 1.00 97.12 99 ASN A CA 1
ATOM 766 C C . ASN A 1 99 ? 14.432 7.013 -16.333 1.00 97.12 99 ASN A C 1
ATOM 768 O O . ASN A 1 99 ? 15.369 7.222 -17.104 1.00 97.12 99 ASN A O 1
ATOM 772 N N . ALA A 1 100 ? 13.547 6.033 -16.529 1.00 96.31 100 ALA A N 1
ATOM 773 C CA . ALA A 1 100 ? 13.574 5.171 -17.704 1.00 96.31 100 ALA A CA 1
ATOM 774 C C . ALA A 1 100 ? 13.347 5.975 -18.993 1.00 96.31 100 ALA A C 1
ATOM 776 O O . ALA A 1 100 ? 14.080 5.771 -19.957 1.00 96.31 100 ALA A O 1
ATOM 777 N N . ASP A 1 101 ? 12.425 6.940 -18.991 1.00 97.06 101 ASP A N 1
ATOM 778 C CA . ASP A 1 101 ? 12.172 7.820 -20.140 1.00 97.06 101 ASP A CA 1
ATOM 779 C C . ASP A 1 101 ? 13.417 8.627 -20.538 1.00 97.06 101 ASP A C 1
ATOM 781 O O . ASP A 1 101 ? 13.734 8.765 -21.725 1.00 97.06 101 ASP A O 1
ATOM 785 N N . VAL A 1 102 ? 14.178 9.120 -19.553 1.00 96.94 102 VAL A N 1
ATOM 786 C CA . VAL A 1 102 ? 15.454 9.812 -19.799 1.00 96.94 102 VAL A CA 1
ATOM 787 C C . VAL A 1 102 ? 16.473 8.867 -20.434 1.00 96.94 102 VAL A C 1
ATOM 789 O O . VAL A 1 102 ? 17.155 9.245 -21.387 1.00 96.94 102 VAL A O 1
ATOM 792 N N . TRP A 1 103 ? 16.583 7.635 -19.934 1.00 96.50 103 TRP A N 1
ATOM 793 C CA . TRP A 1 103 ? 17.522 6.648 -20.474 1.00 96.50 103 TRP A CA 1
ATOM 794 C C . TRP A 1 103 ? 17.150 6.207 -21.888 1.00 96.50 103 TRP A C 1
ATOM 796 O O . TRP A 1 103 ? 18.039 6.073 -22.727 1.00 96.50 103 TRP A O 1
ATOM 806 N N . ILE A 1 104 ? 15.856 6.039 -22.172 1.00 97.00 104 ILE A N 1
ATOM 807 C CA . ILE A 1 104 ? 15.346 5.751 -23.518 1.00 97.00 104 ILE A CA 1
ATOM 808 C C . ILE A 1 104 ? 15.693 6.905 -24.460 1.00 97.00 104 ILE A C 1
ATOM 810 O O . ILE A 1 104 ? 16.314 6.680 -25.494 1.00 97.00 104 ILE A O 1
ATOM 814 N N . SER A 1 105 ? 15.399 8.144 -24.063 1.00 96.69 105 SER A N 1
ATOM 815 C CA . SER A 1 105 ? 15.713 9.333 -24.867 1.00 96.69 105 SER A CA 1
ATOM 816 C C . SER A 1 105 ? 17.210 9.441 -25.172 1.00 96.69 105 SER A C 1
ATOM 818 O O . SER A 1 105 ? 17.610 9.771 -26.288 1.00 96.69 105 SER A O 1
ATOM 820 N N . GLN A 1 106 ? 18.062 9.139 -24.189 1.00 97.00 106 GLN A N 1
ATOM 821 C CA . GLN A 1 106 ? 19.509 9.126 -24.379 1.00 97.00 106 GLN A CA 1
ATOM 822 C C . GLN A 1 106 ? 19.947 8.011 -25.340 1.00 97.00 106 GLN A C 1
ATOM 824 O O . GLN A 1 106 ? 20.763 8.260 -26.229 1.00 97.00 106 GLN A O 1
ATOM 829 N N . ALA A 1 107 ? 19.378 6.812 -25.208 1.00 96.44 107 ALA A N 1
ATOM 830 C CA . ALA A 1 107 ? 19.642 5.703 -26.118 1.00 96.44 107 ALA A CA 1
ATOM 831 C C . ALA A 1 107 ? 19.232 6.040 -27.561 1.00 96.44 107 ALA A C 1
ATOM 833 O O . ALA A 1 107 ? 20.001 5.770 -28.482 1.00 96.44 107 ALA A O 1
ATOM 834 N N . ASP A 1 108 ? 18.090 6.699 -27.766 1.00 97.38 108 ASP A N 1
ATOM 835 C CA . ASP A 1 108 ? 17.638 7.147 -29.089 1.00 97.38 108 ASP A CA 1
ATOM 836 C C . ASP A 1 108 ? 18.617 8.144 -29.723 1.00 97.38 108 ASP A C 1
ATOM 838 O O . ASP A 1 108 ? 18.961 8.034 -30.907 1.00 97.38 108 ASP A O 1
ATOM 842 N N . LEU A 1 109 ? 19.133 9.093 -28.934 1.00 96.06 109 LEU A N 1
ATOM 843 C CA . LEU A 1 109 ? 20.169 10.023 -29.393 1.00 96.06 109 LEU A CA 1
ATOM 844 C C . LEU A 1 109 ? 21.451 9.286 -29.792 1.00 96.06 109 LEU A C 1
ATOM 846 O O . LEU A 1 109 ? 22.050 9.605 -30.824 1.00 96.06 109 LEU A O 1
ATOM 850 N N . ASP A 1 110 ? 21.873 8.299 -29.007 1.00 95.44 110 ASP A N 1
ATOM 851 C CA . ASP A 1 110 ? 23.073 7.516 -29.292 1.00 95.44 110 ASP A CA 1
ATOM 852 C C . ASP A 1 110 ? 22.893 6.625 -30.530 1.00 95.44 110 ASP A C 1
ATOM 854 O O . ASP A 1 110 ? 23.785 6.585 -31.383 1.00 95.44 110 ASP A O 1
ATOM 858 N N . ILE A 1 111 ? 21.714 6.027 -30.730 1.00 94.06 111 ILE A N 1
ATOM 859 C CA . ILE A 1 111 ? 21.348 5.330 -31.974 1.00 94.06 111 ILE A CA 1
ATOM 860 C C . ILE A 1 111 ? 21.442 6.287 -33.166 1.00 94.06 111 ILE A C 1
ATOM 862 O O . ILE A 1 111 ? 22.039 5.942 -34.192 1.00 94.06 111 ILE A O 1
ATOM 866 N N . GLY A 1 112 ? 20.912 7.507 -33.046 1.00 93.50 112 GLY A N 1
ATOM 867 C CA . GLY A 1 112 ? 20.989 8.527 -34.095 1.00 93.50 112 GLY A CA 1
ATOM 868 C C . GLY A 1 112 ? 22.431 8.919 -34.444 1.00 93.50 112 GLY A C 1
ATOM 869 O O . GLY A 1 112 ? 22.785 9.035 -35.627 1.00 93.50 112 GLY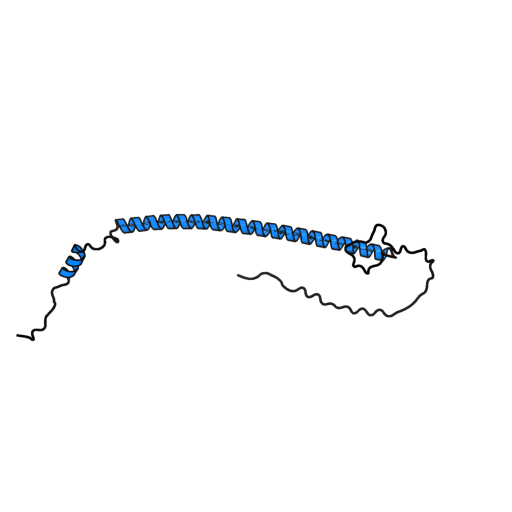 A O 1
ATOM 870 N N . ARG A 1 113 ? 23.294 9.064 -33.430 1.00 92.44 113 ARG A N 1
ATOM 871 C CA . ARG A 1 113 ? 24.732 9.343 -33.595 1.00 92.44 113 ARG A CA 1
ATOM 872 C C . ARG A 1 113 ? 25.448 8.198 -34.302 1.00 92.44 113 ARG A C 1
ATOM 874 O O . ARG A 1 113 ? 26.147 8.447 -35.286 1.00 92.44 113 ARG A O 1
ATOM 881 N N . VAL A 1 114 ? 25.242 6.959 -33.854 1.00 90.50 114 VAL A N 1
ATOM 882 C CA . VAL A 1 114 ? 25.843 5.762 -34.462 1.00 90.50 114 VAL A CA 1
ATOM 883 C C . VAL A 1 114 ? 25.381 5.617 -35.906 1.00 90.50 114 VAL A C 1
ATOM 885 O O . VAL A 1 114 ? 26.212 5.518 -36.804 1.00 90.50 114 VAL A O 1
ATOM 888 N N . THR A 1 115 ? 24.079 5.706 -36.167 1.00 88.50 115 THR A N 1
ATOM 889 C CA . THR A 1 115 ? 23.514 5.608 -37.524 1.00 88.50 115 THR A CA 1
ATOM 890 C C . THR A 1 115 ? 24.131 6.648 -38.463 1.00 88.50 115 THR A C 1
ATOM 892 O O . THR A 1 115 ? 24.530 6.336 -39.589 1.00 88.50 115 THR A O 1
ATOM 895 N N . SER A 1 116 ? 24.292 7.884 -37.985 1.00 87.00 116 SER A N 1
ATOM 896 C CA . SER A 1 116 ? 24.941 8.958 -38.741 1.00 87.00 116 SER A CA 1
ATOM 897 C C . SER A 1 116 ? 26.421 8.678 -39.012 1.00 87.00 116 SER A C 1
ATOM 899 O O . SER A 1 116 ? 26.892 8.913 -40.128 1.00 87.00 116 SER A O 1
ATOM 901 N N . ALA A 1 117 ? 27.154 8.163 -38.021 1.00 84.50 117 ALA A N 1
ATOM 902 C CA . ALA A 1 117 ? 28.560 7.793 -38.157 1.00 84.50 117 ALA A CA 1
ATOM 903 C C . ALA A 1 117 ? 28.752 6.645 -39.160 1.00 84.50 117 ALA A C 1
ATOM 905 O O . ALA A 1 117 ? 29.587 6.758 -40.055 1.00 84.50 117 ALA A O 1
ATOM 906 N N . VAL A 1 118 ? 27.928 5.594 -39.089 1.00 83.31 118 VAL A N 1
ATOM 907 C CA . VAL A 1 118 ? 27.957 4.457 -40.028 1.00 83.31 118 VAL A CA 1
ATOM 908 C C . VAL A 1 118 ? 27.659 4.922 -41.458 1.00 83.31 118 VAL A C 1
ATOM 910 O O . VAL A 1 118 ? 28.348 4.512 -42.396 1.00 83.31 118 VAL A O 1
ATOM 913 N N . ARG A 1 119 ? 26.688 5.831 -41.645 1.00 81.19 119 ARG A N 1
ATOM 914 C CA . ARG A 1 119 ? 26.379 6.411 -42.963 1.00 81.19 119 ARG A CA 1
ATOM 915 C C . ARG A 1 119 ? 27.554 7.209 -43.532 1.00 81.19 119 ARG A C 1
ATOM 917 O O . ARG A 1 119 ? 27.864 7.073 -44.711 1.00 81.19 119 ARG A O 1
ATOM 924 N N . ARG A 1 120 ? 28.215 8.032 -42.710 1.00 81.12 120 ARG A N 1
ATOM 925 C CA . ARG A 1 120 ? 29.390 8.824 -43.128 1.00 81.12 120 ARG A CA 1
ATOM 926 C C . ARG A 1 120 ? 30.628 7.961 -43.372 1.00 81.12 120 ARG A C 1
ATOM 928 O O . ARG A 1 120 ? 31.400 8.271 -44.268 1.00 81.12 120 ARG A O 1
ATOM 935 N N . GLY A 1 121 ? 30.792 6.876 -42.618 1.00 76.25 121 GLY A N 1
ATOM 936 C CA . GLY A 1 121 ? 31.887 5.917 -42.774 1.00 76.25 121 GLY A CA 1
ATOM 937 C C . GLY A 1 121 ? 31.768 5.007 -44.000 1.00 76.25 121 GLY A C 1
ATOM 938 O O . GLY A 1 121 ? 32.637 4.169 -44.211 1.00 76.25 121 GLY A O 1
ATOM 939 N N . GLY A 1 122 ? 30.703 5.132 -44.802 1.00 65.94 122 GLY A N 1
ATOM 940 C CA . GLY A 1 122 ? 30.533 4.369 -46.042 1.00 65.94 122 GLY A CA 1
ATOM 941 C C . GLY A 1 122 ? 30.195 2.888 -45.846 1.00 65.94 122 GLY A C 1
ATOM 942 O O . GLY A 1 122 ? 30.129 2.151 -46.821 1.00 65.94 122 GLY A O 1
ATOM 943 N N . VAL A 1 123 ? 29.930 2.442 -44.615 1.00 62.72 123 VAL A N 1
ATOM 944 C CA . VAL A 1 123 ? 29.621 1.032 -44.308 1.00 62.72 123 VAL A CA 1
ATOM 945 C C . VAL A 1 123 ? 28.243 0.621 -44.855 1.00 62.72 123 VAL A C 1
ATOM 947 O O . VAL A 1 123 ? 28.041 -0.535 -45.209 1.00 62.72 123 VAL A O 1
ATOM 950 N N . PHE A 1 124 ? 27.317 1.577 -45.011 1.00 57.44 124 PHE A N 1
ATOM 951 C CA . PHE A 1 124 ? 26.027 1.388 -45.698 1.00 57.44 124 PHE A CA 1
ATOM 952 C C . PHE A 1 124 ? 26.081 1.605 -47.218 1.00 57.44 124 PHE A C 1
ATOM 954 O O . PHE A 1 124 ? 25.045 1.506 -47.880 1.00 57.44 124 PHE A O 1
ATOM 961 N N . ALA A 1 125 ? 27.249 1.897 -47.801 1.00 56.50 125 ALA A N 1
ATOM 962 C CA . ALA A 1 125 ? 27.379 1.857 -49.249 1.00 56.50 125 ALA A CA 1
ATOM 963 C C . ALA A 1 125 ? 27.295 0.387 -49.674 1.00 56.50 125 ALA A C 1
ATOM 965 O O . ALA A 1 125 ? 28.293 -0.334 -49.659 1.00 56.50 125 ALA A O 1
ATOM 966 N N . LEU A 1 126 ? 26.086 -0.065 -50.028 1.00 55.94 126 LEU A N 1
ATOM 967 C CA . LEU A 1 126 ? 25.904 -1.282 -50.814 1.00 55.94 126 LEU A CA 1
ATOM 968 C C . LEU A 1 126 ? 26.962 -1.241 -51.922 1.00 55.94 126 LEU A C 1
ATOM 970 O O . LEU A 1 126 ? 27.030 -0.225 -52.628 1.00 55.94 126 LEU A O 1
ATOM 974 N N . PRO A 1 127 ? 27.826 -2.267 -52.056 1.00 56.31 127 PRO A N 1
ATOM 975 C CA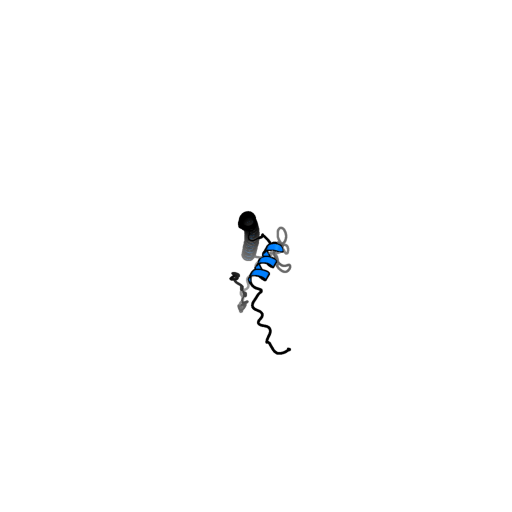 . PRO A 1 127 ? 28.795 -2.270 -53.133 1.00 56.31 127 PRO A CA 1
ATOM 976 C C . PRO A 1 127 ? 27.992 -2.097 -54.414 1.00 56.31 127 PRO A C 1
ATOM 978 O O . PRO A 1 127 ? 27.095 -2.895 -54.693 1.00 56.31 127 PRO A O 1
ATOM 981 N N . SER A 1 128 ? 28.258 -1.021 -55.158 1.00 61.41 128 SER A N 1
ATOM 982 C CA . SER A 1 128 ? 27.591 -0.832 -56.439 1.00 61.41 128 SER A CA 1
ATOM 983 C C . SER A 1 128 ? 27.795 -2.108 -57.255 1.00 61.41 128 SER A C 1
ATOM 985 O O . SER A 1 128 ? 28.842 -2.759 -57.153 1.00 61.41 128 SER A O 1
ATOM 987 N N . THR A 1 129 ? 26.808 -2.502 -58.054 1.00 60.56 129 THR A N 1
ATOM 988 C CA . THR A 1 129 ? 26.919 -3.688 -58.919 1.00 60.56 129 THR A CA 1
ATOM 989 C C . THR A 1 129 ? 28.215 -3.663 -59.740 1.00 60.56 129 THR A C 1
ATOM 991 O O . THR A 1 129 ? 28.848 -4.700 -59.924 1.00 60.56 129 THR A O 1
ATOM 994 N N . ALA A 1 130 ? 28.695 -2.471 -60.112 1.00 60.47 130 ALA A N 1
ATOM 995 C CA . ALA A 1 130 ? 30.002 -2.252 -60.728 1.00 60.47 130 ALA A CA 1
ATOM 996 C C . ALA A 1 130 ? 31.203 -2.620 -59.825 1.00 60.47 130 ALA A C 1
ATOM 998 O O . ALA A 1 130 ? 32.147 -3.253 -60.300 1.00 60.47 130 ALA A O 1
ATOM 999 N N . MET A 1 131 ? 31.193 -2.278 -58.531 1.00 62.09 131 MET A N 1
ATOM 1000 C CA . MET A 1 131 ? 32.230 -2.696 -57.573 1.00 62.09 131 MET A CA 1
ATOM 1001 C C . MET A 1 131 ? 32.190 -4.200 -57.270 1.00 62.09 131 MET A C 1
ATOM 1003 O O . MET A 1 131 ? 33.252 -4.819 -57.161 1.00 62.09 131 MET A O 1
ATOM 1007 N N . ALA A 1 132 ? 30.999 -4.801 -57.178 1.00 62.00 132 ALA A N 1
ATOM 1008 C CA . ALA A 1 132 ? 30.844 -6.246 -57.002 1.00 62.00 132 ALA A CA 1
ATOM 1009 C C . ALA A 1 132 ? 31.369 -7.024 -58.226 1.00 62.00 132 ALA A C 1
ATOM 1011 O O . ALA A 1 132 ? 32.167 -7.951 -58.075 1.00 62.00 132 ALA A O 1
ATOM 1012 N N . LEU A 1 133 ? 31.027 -6.583 -59.444 1.00 62.81 133 LEU A N 1
ATOM 1013 C CA . LEU A 1 133 ? 31.546 -7.144 -60.700 1.00 62.81 133 LEU A CA 1
ATOM 1014 C C . LEU A 1 133 ? 33.060 -6.947 -60.853 1.00 62.81 133 LEU A C 1
ATOM 1016 O O . LEU A 1 133 ? 33.751 -7.846 -61.332 1.00 62.81 133 LEU A O 1
ATOM 1020 N N . ARG A 1 134 ? 33.606 -5.802 -60.420 1.00 63.88 134 ARG A N 1
ATOM 1021 C CA . ARG A 1 134 ? 35.056 -5.549 -60.438 1.00 63.88 134 ARG A CA 1
ATOM 1022 C C . ARG A 1 134 ? 35.810 -6.507 -59.514 1.00 63.88 134 ARG A C 1
ATOM 1024 O O . ARG A 1 134 ? 36.837 -7.032 -59.933 1.00 63.88 134 ARG A O 1
ATOM 1031 N N . ARG A 1 135 ? 35.284 -6.789 -58.313 1.00 61.88 135 ARG A N 1
ATOM 1032 C CA . ARG A 1 135 ? 35.847 -7.809 -57.406 1.00 61.88 135 ARG A CA 1
ATOM 1033 C C . ARG A 1 135 ? 35.779 -9.217 -58.002 1.00 61.88 135 ARG A C 1
ATOM 1035 O O . ARG A 1 135 ? 36.762 -9.949 -57.927 1.00 61.88 135 ARG A O 1
ATOM 1042 N N . HIS A 1 136 ? 34.671 -9.562 -58.659 1.00 59.34 136 HIS A N 1
ATOM 1043 C CA . HIS A 1 136 ? 34.507 -10.859 -59.320 1.00 59.34 136 HIS A CA 1
ATOM 1044 C C . HIS A 1 136 ? 35.460 -11.044 -60.515 1.00 59.34 136 HIS A C 1
ATOM 1046 O O . HIS A 1 136 ? 35.973 -12.139 -60.730 1.00 59.34 136 HIS A O 1
ATOM 1052 N N . ARG A 1 137 ? 35.760 -9.971 -61.265 1.00 58.12 137 ARG A N 1
ATOM 1053 C CA . ARG A 1 137 ? 36.786 -9.978 -62.325 1.00 58.12 137 ARG A CA 1
ATOM 1054 C C . ARG A 1 137 ? 38.207 -10.058 -61.768 1.00 58.12 137 ARG A C 1
ATOM 1056 O O . ARG A 1 137 ? 39.031 -10.759 -62.337 1.00 58.12 137 ARG A O 1
ATOM 1063 N N . SER A 1 138 ? 38.495 -9.408 -60.639 1.00 57.91 138 SER A N 1
ATOM 1064 C CA . SER A 1 138 ? 39.818 -9.491 -59.996 1.00 57.91 138 SER A CA 1
ATOM 1065 C C . SER A 1 138 ? 40.099 -10.821 -59.286 1.00 57.91 138 SER A C 1
ATOM 1067 O O . SER A 1 138 ? 41.217 -11.033 -58.831 1.00 57.91 138 SER A O 1
ATOM 1069 N N . HIS A 1 139 ? 39.107 -11.703 -59.143 1.00 54.62 139 HIS A N 1
ATOM 1070 C CA . HIS A 1 139 ? 39.264 -13.058 -58.588 1.00 54.62 139 HIS A CA 1
ATOM 1071 C C . HIS A 1 139 ? 38.950 -14.156 -59.617 1.00 54.62 139 HIS A C 1
ATOM 1073 O O . HIS A 1 139 ? 38.857 -15.329 -59.268 1.00 54.62 139 HIS A O 1
ATOM 1079 N N . GLY A 1 140 ? 38.789 -13.792 -60.892 1.00 56.09 140 GLY A N 1
ATOM 1080 C CA . GLY A 1 140 ? 38.286 -14.682 -61.931 1.00 56.09 140 GLY A CA 1
ATOM 1081 C C . GLY A 1 140 ? 39.206 -14.802 -63.137 1.00 56.09 140 GLY A C 1
ATOM 1082 O O . GLY A 1 140 ? 38.790 -14.412 -64.216 1.00 56.09 140 GLY A O 1
ATOM 1083 N N . THR A 1 141 ? 40.397 -15.384 -62.965 1.00 51.31 141 THR A N 1
ATOM 1084 C CA . THR A 1 141 ? 41.089 -16.175 -64.007 1.00 51.31 141 THR A CA 1
ATOM 1085 C C . THR A 1 141 ? 42.186 -17.033 -63.376 1.00 51.31 141 THR A C 1
ATOM 1087 O O . THR A 1 141 ? 43.354 -16.670 -63.387 1.00 51.31 141 THR A O 1
ATOM 1090 N N . HIS A 1 142 ? 41.797 -18.178 -62.819 1.00 49.12 142 HIS A N 1
ATOM 1091 C CA . HIS A 1 142 ? 42.594 -19.411 -62.854 1.00 49.12 142 HIS A CA 1
ATOM 1092 C C . HIS A 1 142 ? 41.650 -20.607 -62.663 1.00 49.12 142 HIS A C 1
ATOM 1094 O O . HIS A 1 142 ? 41.779 -21.408 -61.745 1.00 49.12 142 HIS A O 1
ATOM 1100 N N . ILE A 1 143 ? 40.655 -20.724 -63.548 1.00 52.47 143 ILE A N 1
ATOM 1101 C CA . ILE A 1 143 ? 40.016 -22.021 -63.775 1.00 52.47 143 ILE A CA 1
ATOM 1102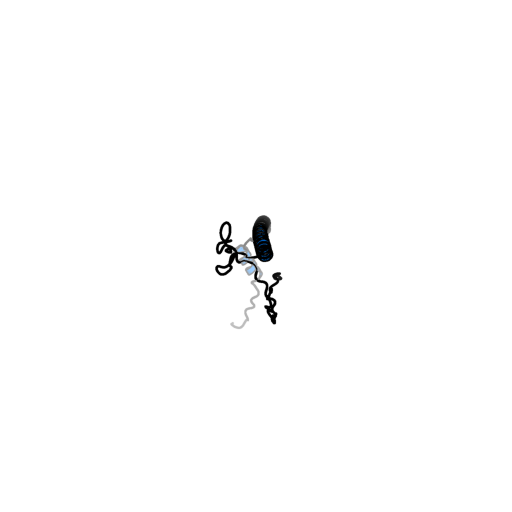 C C . ILE A 1 143 ? 40.928 -22.743 -64.765 1.00 52.47 143 ILE A C 1
ATOM 1104 O O . ILE A 1 143 ? 40.847 -22.535 -65.974 1.00 52.47 143 ILE A O 1
ATOM 1108 N N . LEU A 1 144 ? 41.851 -23.544 -64.234 1.00 52.56 144 LEU A N 1
ATOM 1109 C CA . LEU A 1 144 ? 42.492 -24.607 -64.998 1.00 52.56 144 LEU A CA 1
ATOM 1110 C C . LEU A 1 144 ? 41.391 -25.601 -65.375 1.00 52.56 144 LEU A C 1
ATOM 1112 O O . LEU A 1 144 ? 41.001 -26.446 -64.573 1.00 52.56 144 LEU A O 1
ATOM 1116 N N . LEU A 1 145 ? 40.856 -25.471 -66.587 1.00 56.31 145 LEU A N 1
ATOM 1117 C CA . LEU A 1 145 ? 40.080 -26.543 -67.194 1.00 56.31 145 LEU A CA 1
ATOM 1118 C C . LEU A 1 145 ? 41.037 -27.723 -67.431 1.00 56.31 145 LEU A C 1
ATOM 1120 O O . LEU A 1 145 ? 42.065 -27.536 -68.090 1.00 56.31 145 LEU A O 1
ATOM 1124 N N . PRO A 1 146 ? 40.760 -28.929 -66.903 1.00 45.22 146 PRO A N 1
ATOM 1125 C CA . PRO A 1 146 ? 41.576 -30.089 -67.212 1.00 45.22 146 PRO A CA 1
ATOM 1126 C C . PRO A 1 146 ? 41.477 -30.393 -68.711 1.00 45.22 146 PRO A C 1
ATOM 1128 O O . PRO A 1 146 ? 40.409 -30.693 -69.243 1.00 45.22 146 PRO A O 1
ATOM 1131 N N . SER A 1 147 ? 42.632 -30.317 -69.373 1.00 51.41 147 SER A N 1
ATOM 1132 C CA . SER A 1 147 ? 42.895 -30.721 -70.756 1.00 51.41 147 SER A CA 1
ATOM 1133 C C . SER A 1 147 ? 42.622 -32.218 -70.946 1.00 51.41 147 SER A C 1
ATOM 1135 O O . SER A 1 147 ? 43.548 -33.031 -70.974 1.00 51.41 147 SER A O 1
ATOM 1137 N N . LYS A 1 148 ? 41.354 -32.612 -71.045 1.00 52.38 148 LYS A N 1
ATOM 1138 C CA . LYS A 1 148 ? 40.973 -33.986 -71.393 1.00 52.38 148 LYS A CA 1
ATOM 1139 C C . LYS A 1 148 ? 39.803 -34.093 -72.361 1.00 52.38 148 LYS A C 1
ATOM 1141 O O . LYS A 1 148 ? 39.180 -35.134 -72.374 1.00 52.38 148 LYS A O 1
ATOM 1146 N N . TYR A 1 149 ? 39.545 -33.102 -73.208 1.00 51.72 149 TYR A N 1
ATOM 1147 C CA . TYR A 1 149 ? 38.769 -33.336 -74.431 1.00 51.72 149 TYR A CA 1
ATOM 1148 C C . TYR A 1 149 ? 39.357 -32.463 -75.537 1.00 51.72 149 TYR A C 1
ATOM 1150 O O . TYR A 1 149 ? 39.120 -31.258 -75.592 1.00 51.72 149 TYR A O 1
ATOM 1158 N N . ARG A 1 150 ? 40.241 -33.094 -76.312 1.00 45.94 150 ARG A N 1
ATOM 1159 C CA . ARG A 1 150 ? 40.794 -32.622 -77.579 1.00 45.94 150 ARG A CA 1
ATOM 1160 C C . ARG A 1 150 ? 39.943 -33.205 -78.697 1.00 45.94 150 ARG A C 1
ATOM 1162 O O . ARG A 1 150 ? 39.520 -34.370 -78.514 1.00 45.94 150 ARG A O 1
#

Foldseek 3Di:
DDDPDDDDDDPDDDDDDDDDDDDDDDDDDPDPQPQAADVHDDPVDDPPDTHDPDPVSVVVVVVVVVVVVVVVVVVVVVVVVVVVVVVVVVVVVVVVVVVVVVVVVVVVVVVVVVVVVCVVVCVPVPQPPVNVVVVVVVVDPDPPDPPDDD